Protein AF-A0A1C3XBX6-F1 (afdb_monomer)

Sequence (51 aa):
MSAIAARSRISRAVDSIGLKPVIDHRYGLGEVPTAFDHLDRGPFGKIVIEL

Foldseek 3Di:
DDPVVVVVVVVVVCVVVVPDFDEQEEAEPVCVVVLVVCVVVPGPGHYHYDD

Mean predicted aligned error: 7.62 Å

Nearest PDB structures (foldseek):
  3uog-assembly1_A  TM=9.720E-01  e=7.271E-03  Sinorhizobium meliloti 1021
  4a27-assembly1_A  TM=7.649E-01  e=1.911E-01  Homo sapiens
  6lii-assembly2_C  TM=7.891E-01  e=6.234E-01  Homo sapiens
  3obw-assembly1_A-2  TM=4.475E-01  e=7.111E+00  Saccharolobus solfataricus

Radius of gyration: 14.41 Å; Cα contacts (8 Å, |Δi|>4): 41; chains: 1; bounding box: 35×29×26 Å

Structure (mmCIF, N/CA/C/O backbone):
data_AF-A0A1C3XBX6-F1
#
_entry.id   AF-A0A1C3XBX6-F1
#
loop_
_atom_site.group_PDB
_atom_site.id
_atom_site.type_symbol
_atom_site.label_atom_id
_atom_site.label_alt_id
_atom_site.label_comp_id
_atom_site.label_asym_id
_atom_site.label_entity_id
_atom_site.label_seq_id
_atom_site.pdbx_PDB_ins_code
_atom_site.Cartn_x
_atom_site.Cartn_y
_atom_site.Cartn_z
_atom_site.occupancy
_atom_site.B_iso_or_equiv
_atom_site.auth_seq_id
_atom_site.auth_comp_id
_atom_site.auth_asym_id
_atom_site.auth_atom_id
_atom_site.pdbx_PDB_model_num
ATOM 1 N N . MET A 1 1 ? 25.244 -19.874 2.155 1.00 51.47 1 MET A N 1
ATOM 2 C CA . MET A 1 1 ? 24.620 -18.753 1.409 1.00 51.47 1 MET A CA 1
ATOM 3 C C . MET A 1 1 ? 23.470 -18.198 2.244 1.00 51.47 1 MET A C 1
ATOM 5 O O . MET A 1 1 ? 22.433 -18.835 2.312 1.00 51.47 1 MET A O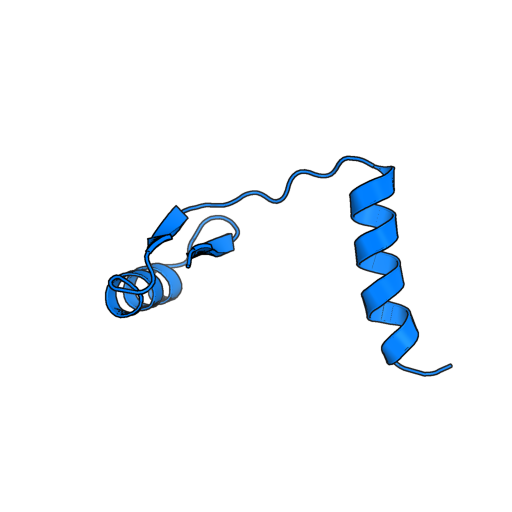 1
ATOM 9 N N . SER A 1 2 ? 23.683 -17.093 2.968 1.00 57.16 2 SER A N 1
ATOM 10 C CA . SER A 1 2 ? 22.747 -16.583 3.991 1.00 57.16 2 SER A CA 1
ATOM 11 C C . SER A 1 2 ? 21.574 -15.788 3.389 1.00 57.16 2 SER A C 1
ATOM 13 O O . SER A 1 2 ? 21.767 -15.017 2.446 1.00 57.16 2 SER A O 1
ATOM 15 N N . ALA A 1 3 ? 20.372 -15.946 3.956 1.00 58.47 3 ALA A N 1
ATOM 16 C CA . ALA A 1 3 ? 19.099 -15.356 3.512 1.00 58.47 3 ALA A CA 1
ATOM 17 C C . ALA A 1 3 ? 19.103 -13.812 3.397 1.00 58.47 3 ALA A C 1
ATOM 19 O O . ALA A 1 3 ? 18.319 -13.241 2.640 1.00 58.47 3 ALA A O 1
ATOM 20 N N . ILE A 1 4 ? 20.038 -13.127 4.065 1.00 58.00 4 ILE A N 1
ATOM 21 C CA . ILE A 1 4 ? 20.228 -11.665 3.991 1.00 58.00 4 ILE A CA 1
ATOM 22 C C . ILE A 1 4 ? 20.596 -11.205 2.563 1.00 58.00 4 ILE A C 1
ATOM 24 O O . ILE A 1 4 ? 20.195 -10.125 2.120 1.00 58.00 4 ILE A O 1
ATOM 28 N N . ALA A 1 5 ? 21.300 -12.038 1.789 1.00 57.44 5 ALA A N 1
ATOM 29 C CA . ALA A 1 5 ? 21.700 -11.697 0.423 1.00 5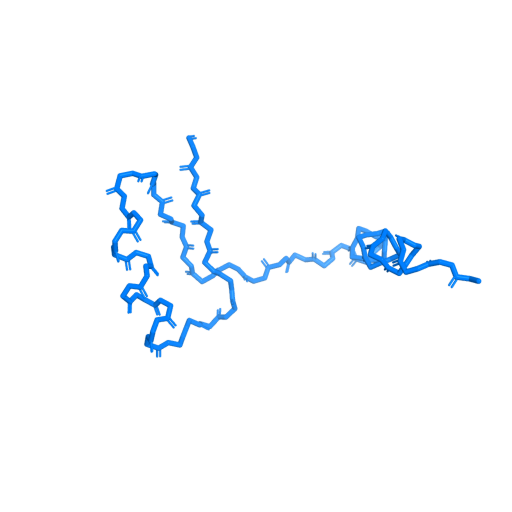7.44 5 ALA A CA 1
ATOM 30 C C . ALA A 1 5 ? 20.516 -11.649 -0.562 1.00 57.44 5 ALA A C 1
ATOM 32 O O . ALA A 1 5 ? 20.567 -10.904 -1.541 1.00 57.44 5 ALA A O 1
ATOM 33 N N . ALA A 1 6 ? 19.445 -12.408 -0.312 1.00 61.28 6 ALA A N 1
ATOM 34 C CA . ALA A 1 6 ? 18.304 -12.482 -1.223 1.00 61.28 6 ALA A CA 1
ATOM 35 C C . ALA A 1 6 ? 17.543 -11.147 -1.303 1.00 61.28 6 ALA A C 1
ATOM 37 O O . ALA A 1 6 ? 1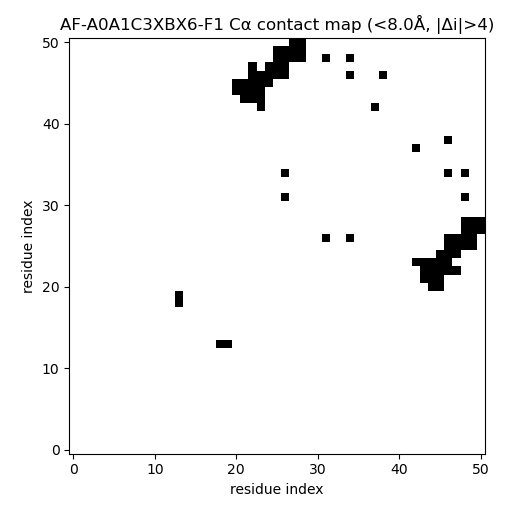7.183 -10.697 -2.389 1.00 61.28 6 ALA A O 1
ATOM 38 N N . ARG A 1 7 ? 17.377 -10.462 -0.164 1.00 62.72 7 ARG A N 1
ATOM 39 C CA . ARG A 1 7 ? 16.575 -9.232 -0.066 1.00 62.72 7 ARG A CA 1
ATOM 40 C C . ARG A 1 7 ? 17.225 -8.043 -0.785 1.00 62.72 7 ARG A C 1
ATOM 42 O O . ARG A 1 7 ? 16.557 -7.308 -1.504 1.00 62.72 7 ARG A O 1
ATOM 49 N N . SER A 1 8 ? 18.547 -7.899 -0.659 1.00 71.38 8 SER A N 1
ATOM 50 C CA . SER A 1 8 ? 19.296 -6.808 -1.306 1.00 71.38 8 SER A CA 1
ATOM 51 C C . SER A 1 8 ? 19.448 -6.981 -2.821 1.00 71.38 8 SER A C 1
ATOM 53 O O . SER A 1 8 ? 19.573 -5.993 -3.543 1.00 71.38 8 SER A O 1
ATOM 55 N N . ARG A 1 9 ? 19.414 -8.222 -3.328 1.00 75.62 9 ARG A N 1
ATOM 56 C CA . ARG A 1 9 ? 19.424 -8.494 -4.775 1.00 75.62 9 ARG A CA 1
ATOM 57 C C . ARG A 1 9 ? 18.165 -7.974 -5.462 1.00 75.62 9 ARG A C 1
ATOM 59 O O . ARG A 1 9 ? 18.279 -7.403 -6.538 1.00 75.62 9 ARG A O 1
ATOM 66 N N . ILE A 1 10 ? 17.004 -8.121 -4.824 1.00 74.94 10 ILE A N 1
ATOM 67 C CA . ILE A 1 10 ? 15.730 -7.650 -5.379 1.00 74.94 10 ILE A CA 1
ATOM 68 C C . ILE A 1 10 ? 15.717 -6.124 -5.468 1.00 74.94 10 ILE A C 1
ATOM 70 O O . ILE A 1 10 ? 15.398 -5.603 -6.528 1.00 74.94 10 ILE A O 1
ATOM 74 N N . SER A 1 11 ? 16.137 -5.411 -4.415 1.00 80.00 11 SER A N 1
ATOM 75 C CA . SER A 1 11 ? 16.219 -3.939 -4.450 1.00 80.00 11 SER A CA 1
ATOM 76 C C . SER A 1 11 ? 17.078 -3.452 -5.617 1.00 80.00 11 SER A C 1
ATOM 78 O O . SER A 1 11 ? 16.605 -2.697 -6.453 1.00 80.00 11 SER A O 1
ATOM 80 N N . ARG A 1 12 ? 18.304 -3.979 -5.744 1.00 80.88 12 ARG A N 1
ATOM 81 C CA . ARG A 1 12 ? 19.217 -3.588 -6.828 1.00 80.88 12 ARG A CA 1
ATOM 82 C C . ARG A 1 12 ? 18.667 -3.903 -8.219 1.00 80.88 12 ARG A C 1
ATOM 84 O O . ARG A 1 12 ? 18.898 -3.140 -9.150 1.00 80.88 12 ARG A O 1
ATOM 91 N N . ALA A 1 13 ? 17.952 -5.016 -8.365 1.00 80.19 13 ALA A N 1
ATOM 92 C CA . ALA A 1 13 ? 17.316 -5.368 -9.626 1.00 80.19 13 ALA A CA 1
ATOM 93 C C . ALA A 1 13 ? 16.189 -4.383 -9.978 1.00 80.19 13 ALA A C 1
ATOM 95 O O . ALA A 1 13 ? 16.161 -3.892 -11.103 1.00 80.19 13 ALA A O 1
ATOM 96 N N . VAL A 1 14 ? 15.324 -4.044 -9.014 1.00 81.75 14 VAL A N 1
ATOM 97 C CA . VAL A 1 14 ? 14.251 -3.040 -9.163 1.00 81.75 14 VAL A CA 1
ATOM 98 C C . VAL A 1 14 ? 14.824 -1.682 -9.577 1.00 81.75 14 VAL A C 1
ATOM 100 O O . VAL A 1 14 ? 14.319 -1.078 -10.525 1.00 81.75 14 VAL A O 1
ATOM 103 N N . ASP A 1 15 ? 15.919 -1.259 -8.940 1.00 78.12 15 ASP A N 1
ATOM 104 C CA . ASP A 1 15 ? 16.600 0.003 -9.243 1.00 78.12 15 ASP A CA 1
ATOM 105 C C . ASP A 1 15 ? 17.197 0.000 -10.663 1.00 78.12 15 ASP A C 1
ATOM 107 O O . ASP A 1 15 ? 17.017 0.955 -11.417 1.00 78.12 15 ASP A O 1
ATOM 111 N N . SER A 1 16 ? 17.853 -1.096 -11.069 1.00 83.19 16 SER A N 1
ATOM 112 C CA . SER A 1 16 ? 18.513 -1.207 -12.383 1.00 83.19 16 SER A CA 1
ATOM 113 C C . SER A 1 16 ? 17.560 -1.182 -13.581 1.00 83.19 16 SER A C 1
ATOM 115 O O . SER A 1 16 ? 17.953 -0.751 -14.662 1.00 83.19 16 SER A O 1
ATOM 117 N N . ILE A 1 17 ? 16.316 -1.636 -13.399 1.00 85.44 17 ILE A N 1
ATOM 118 C CA . ILE A 1 17 ? 15.303 -1.686 -14.465 1.00 85.44 17 ILE A CA 1
ATOM 119 C C . ILE A 1 17 ? 14.326 -0.504 -14.399 1.00 85.44 17 ILE A C 1
ATOM 121 O O . ILE A 1 17 ? 13.403 -0.427 -15.207 1.00 85.44 17 ILE A O 1
ATOM 125 N N . GLY A 1 18 ? 14.495 0.397 -13.423 1.00 81.12 18 GLY A N 1
ATOM 126 C CA . GLY A 1 18 ? 13.599 1.532 -13.206 1.00 81.12 18 GLY A CA 1
ATOM 127 C C . GLY A 1 18 ? 12.161 1.118 -12.880 1.00 81.12 18 GLY A C 1
ATOM 128 O O . GLY A 1 18 ? 11.226 1.852 -13.210 1.00 81.12 18 GLY A O 1
ATOM 129 N N . LEU A 1 19 ? 11.962 -0.057 -12.265 1.00 82.00 19 LEU A N 1
ATOM 130 C CA . LEU A 1 19 ? 10.627 -0.549 -11.934 1.00 82.00 19 LEU A CA 1
ATOM 131 C C . LEU A 1 19 ? 10.008 0.369 -10.881 1.00 82.00 19 LEU A C 1
ATOM 133 O O . LEU A 1 19 ? 10.397 0.355 -9.714 1.00 82.00 19 LEU A O 1
ATOM 137 N N . LYS A 1 20 ? 9.000 1.139 -11.289 1.00 80.25 20 LYS A N 1
ATOM 138 C CA . LYS A 1 20 ? 8.197 1.945 -10.371 1.00 80.25 20 LYS A CA 1
ATOM 139 C C . LYS A 1 20 ? 7.196 1.027 -9.664 1.00 80.25 20 LYS A C 1
ATOM 141 O O . LYS A 1 20 ? 6.373 0.415 -10.346 1.00 80.25 20 LYS A O 1
ATOM 146 N N . PRO A 1 21 ? 7.242 0.899 -8.325 1.00 80.12 21 PRO A N 1
ATOM 147 C CA . PRO A 1 21 ? 6.232 0.146 -7.597 1.00 80.12 21 PRO A CA 1
ATOM 148 C C . PRO A 1 21 ? 4.848 0.748 -7.853 1.00 80.12 21 PRO A C 1
ATOM 150 O O . PRO A 1 21 ? 4.678 1.961 -7.746 1.00 80.12 21 PRO A O 1
ATOM 153 N N . VAL A 1 22 ? 3.865 -0.097 -8.160 1.00 85.50 22 VAL A N 1
ATOM 154 C CA . VAL A 1 22 ? 2.463 0.328 -8.228 1.00 85.50 22 VAL A CA 1
ATOM 155 C C . VAL A 1 22 ? 1.974 0.546 -6.798 1.00 85.50 22 VAL A C 1
ATOM 157 O O . VAL A 1 22 ? 1.952 -0.390 -5.994 1.00 85.50 22 VAL A O 1
ATOM 160 N N . ILE A 1 23 ? 1.662 1.800 -6.477 1.00 86.94 23 ILE A N 1
ATOM 161 C CA . ILE A 1 23 ? 1.070 2.212 -5.204 1.00 86.94 23 ILE A CA 1
ATOM 162 C C . ILE A 1 23 ? -0.409 2.451 -5.473 1.00 86.94 23 ILE A C 1
ATOM 164 O O . ILE A 1 23 ? -0.745 3.270 -6.325 1.00 86.94 23 ILE A O 1
ATOM 168 N N . ASP A 1 24 ? -1.253 1.729 -4.752 1.00 86.44 24 ASP A N 1
ATOM 169 C CA . ASP A 1 24 ? -2.706 1.825 -4.852 1.00 86.44 24 ASP A CA 1
ATOM 170 C C . ASP A 1 24 ? -3.213 3.076 -4.127 1.00 86.44 24 ASP A C 1
ATOM 172 O O . ASP A 1 24 ? -3.922 3.911 -4.684 1.00 86.44 24 ASP A O 1
ATOM 176 N N . HIS A 1 25 ? -2.764 3.253 -2.880 1.00 89.50 25 HIS A N 1
ATOM 177 C CA . HIS A 1 25 ? -3.117 4.403 -2.060 1.00 89.50 25 HIS A CA 1
ATOM 178 C C . HIS A 1 25 ? -2.001 4.791 -1.088 1.00 89.50 25 HIS A C 1
ATOM 180 O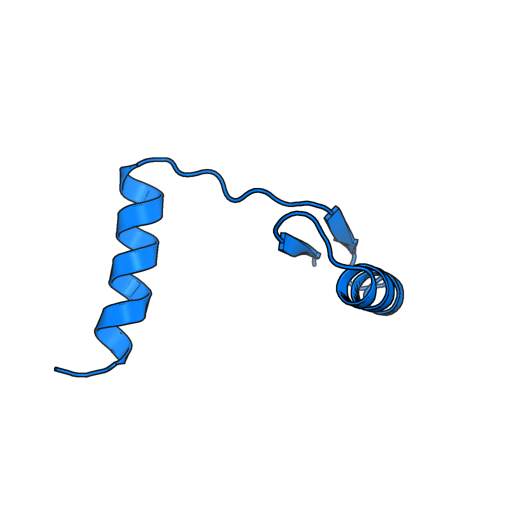 O . HIS A 1 25 ? -1.229 3.945 -0.623 1.00 89.50 25 HIS A O 1
ATOM 186 N N . ARG A 1 26 ? -1.941 6.088 -0.774 1.00 93.06 26 ARG A N 1
ATOM 187 C CA . ARG A 1 26 ? -1.082 6.671 0.259 1.00 93.06 26 ARG A CA 1
ATOM 188 C C . ARG A 1 26 ? -1.962 7.221 1.369 1.00 93.06 26 ARG A C 1
ATOM 190 O O . ARG A 1 26 ? -2.840 8.023 1.081 1.00 93.06 26 ARG A O 1
ATOM 197 N N . TYR A 1 27 ? -1.705 6.803 2.597 1.00 94.19 27 TYR A N 1
ATOM 198 C CA . TYR A 1 27 ? -2.390 7.278 3.793 1.00 94.19 27 TYR A CA 1
ATOM 199 C C . TYR A 1 27 ? -1.409 8.038 4.676 1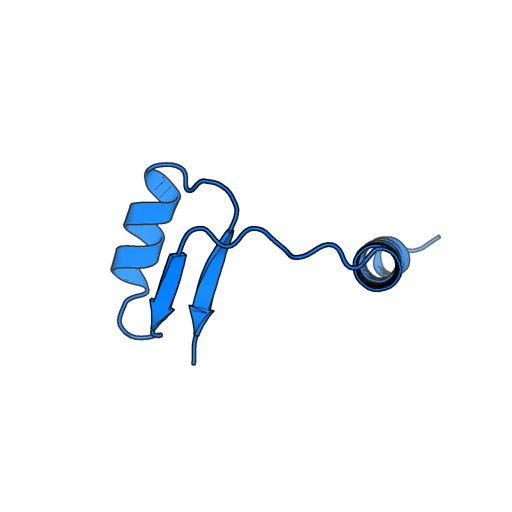.00 94.19 27 TYR A C 1
ATOM 201 O O . TYR A 1 27 ? -0.246 7.644 4.789 1.00 94.19 27 TYR A O 1
ATOM 209 N N . GLY A 1 28 ? -1.869 9.091 5.338 1.00 94.94 28 GLY A N 1
ATOM 210 C CA . GLY A 1 28 ? -1.117 9.694 6.431 1.00 94.94 28 GLY A CA 1
ATOM 211 C C . GLY A 1 28 ? -1.087 8.779 7.658 1.00 94.94 28 GLY A C 1
ATOM 212 O O . GLY A 1 28 ? -1.933 7.897 7.827 1.00 94.94 28 GLY A O 1
ATOM 213 N N . LEU A 1 29 ? -0.146 9.018 8.572 1.00 92.75 29 LEU A N 1
ATOM 214 C CA . LEU A 1 29 ? -0.040 8.256 9.824 1.00 92.75 29 LEU A CA 1
ATOM 215 C C . LEU A 1 29 ? -1.345 8.248 10.652 1.00 92.75 29 LEU A C 1
ATOM 217 O O . LEU A 1 29 ? -1.647 7.266 11.326 1.00 92.75 29 LEU A O 1
ATOM 221 N N . GLY A 1 30 ? -2.145 9.317 10.582 1.00 94.81 30 GLY A N 1
ATOM 222 C CA . GLY A 1 30 ? -3.452 9.402 11.249 1.00 94.81 30 GLY A CA 1
ATOM 223 C C . GLY A 1 30 ? -4.554 8.538 10.619 1.00 94.81 30 GLY A C 1
ATOM 224 O O . GLY A 1 30 ? -5.596 8.334 11.233 1.00 94.81 30 GLY A O 1
ATOM 225 N N . GLU A 1 31 ? -4.328 8.009 9.418 1.00 94.75 31 GLU A N 1
ATOM 226 C CA . GLU A 1 31 ? -5.310 7.262 8.622 1.00 94.75 31 GLU A CA 1
ATOM 227 C C . GLU A 1 31 ? -5.010 5.755 8.590 1.00 94.75 31 GLU A C 1
ATOM 229 O O . GLU A 1 31 ? -5.604 5.008 7.815 1.00 94.75 31 GLU A O 1
ATOM 234 N N . VAL A 1 32 ? -4.107 5.283 9.457 1.00 93.38 32 VAL A N 1
ATOM 235 C CA . VAL A 1 32 ? -3.733 3.864 9.577 1.00 93.38 32 VAL A CA 1
ATOM 236 C C . VAL A 1 32 ? -4.940 2.925 9.740 1.00 93.38 32 VAL A C 1
ATOM 238 O O . VAL A 1 32 ? -4.943 1.888 9.077 1.00 93.38 32 VAL A O 1
ATOM 241 N N . PRO A 1 33 ? -5.982 3.241 10.539 1.00 94.62 33 PRO A N 1
ATOM 242 C CA . PRO A 1 33 ? -7.169 2.385 10.606 1.00 94.62 33 PRO A CA 1
ATOM 243 C C . PRO A 1 33 ? -7.839 2.205 9.235 1.00 94.62 33 PRO A C 1
ATOM 245 O O . PRO A 1 33 ? -8.094 1.082 8.812 1.00 94.62 33 PRO A O 1
ATOM 248 N N . THR A 1 34 ? -8.017 3.298 8.489 1.00 93.19 34 THR A N 1
ATOM 249 C CA . THR A 1 34 ? -8.568 3.282 7.127 1.00 93.19 34 THR A CA 1
ATOM 250 C C . THR A 1 34 ? -7.674 2.503 6.159 1.00 93.19 34 THR A C 1
ATOM 252 O O . THR A 1 34 ? -8.167 1.805 5.273 1.00 93.19 34 THR A O 1
ATOM 255 N N . ALA A 1 35 ? -6.353 2.593 6.328 1.00 92.56 35 ALA A N 1
ATOM 256 C CA . ALA A 1 35 ? -5.400 1.831 5.531 1.00 92.56 35 ALA A CA 1
ATOM 257 C C . ALA A 1 35 ? -5.545 0.316 5.742 1.00 92.56 35 ALA A C 1
ATOM 259 O O . ALA A 1 35 ? -5.420 -0.445 4.780 1.00 92.56 35 ALA A O 1
ATOM 260 N N . PHE A 1 36 ? -5.838 -0.127 6.969 1.00 92.88 36 PHE A N 1
ATOM 261 C CA . PHE A 1 36 ? -6.112 -1.536 7.253 1.00 92.88 36 PHE A CA 1
ATOM 262 C C . PHE A 1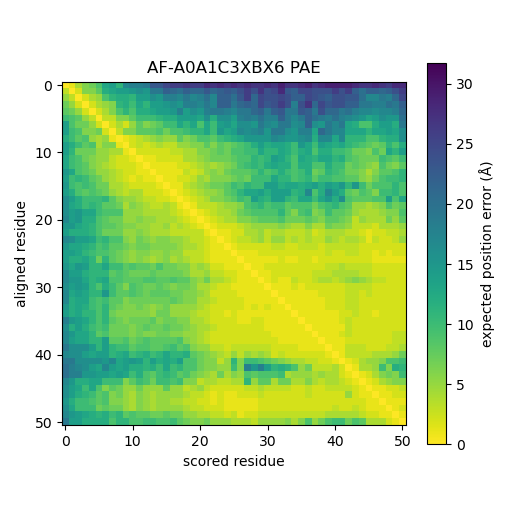 36 ? -7.449 -1.995 6.674 1.00 92.88 36 PHE A C 1
ATOM 264 O O . PHE A 1 36 ? -7.481 -3.033 6.018 1.00 92.88 36 PHE A O 1
ATOM 271 N N . ASP A 1 37 ? -8.504 -1.188 6.787 1.00 93.69 37 ASP A N 1
ATOM 272 C CA . ASP A 1 37 ? -9.789 -1.503 6.148 1.00 93.69 37 ASP A CA 1
ATOM 273 C C . ASP A 1 37 ? -9.650 -1.658 4.623 1.00 93.69 37 ASP A C 1
ATOM 275 O O . ASP A 1 37 ? -10.329 -2.478 4.001 1.00 93.69 37 ASP A O 1
ATOM 279 N N . HIS A 1 38 ? -8.775 -0.868 3.993 1.00 90.44 38 HIS A N 1
ATOM 280 C CA . HIS A 1 38 ? -8.469 -1.000 2.570 1.00 90.44 38 HIS A CA 1
ATOM 281 C C . HIS A 1 38 ? -7.641 -2.262 2.286 1.00 90.44 38 HIS A C 1
ATOM 283 O O . HIS A 1 38 ? -7.923 -2.975 1.323 1.00 90.44 38 HIS A O 1
ATOM 289 N N . LEU A 1 39 ? -6.670 -2.591 3.142 1.00 89.19 39 LEU A N 1
ATOM 290 C CA . LEU A 1 39 ? -5.887 -3.819 3.007 1.00 89.19 39 LEU A CA 1
ATOM 291 C C . LEU A 1 39 ? -6.781 -5.068 3.005 1.00 89.19 39 LEU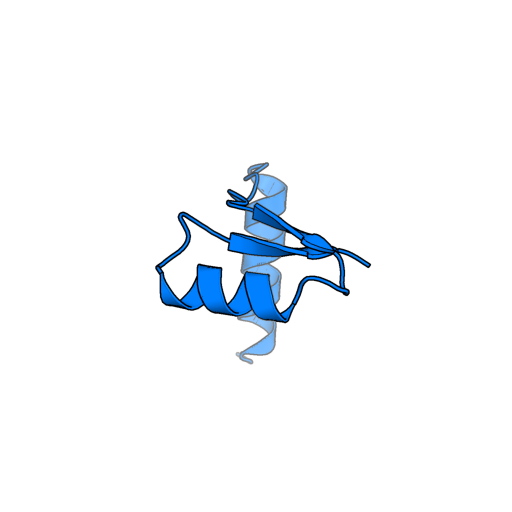 A C 1
ATOM 293 O O . LEU A 1 39 ? -6.599 -5.942 2.157 1.00 89.19 39 LEU A O 1
ATOM 297 N N . ASP A 1 40 ? -7.780 -5.106 3.886 1.00 90.75 40 ASP A N 1
ATOM 298 C CA . ASP A 1 40 ? -8.726 -6.221 4.009 1.00 90.75 40 ASP A CA 1
ATOM 299 C C . ASP A 1 40 ? -9.633 -6.384 2.779 1.00 90.75 40 ASP A C 1
ATOM 301 O O . ASP A 1 40 ? -10.077 -7.490 2.465 1.00 90.75 40 ASP A O 1
ATOM 305 N N . ARG A 1 41 ? -9.885 -5.299 2.037 1.00 89.69 41 ARG A N 1
ATOM 306 C CA . ARG A 1 41 ? -10.660 -5.327 0.782 1.00 89.69 41 ARG A CA 1
ATOM 307 C C . ARG A 1 41 ? -9.856 -5.844 -0.412 1.00 89.69 41 ARG A C 1
ATOM 309 O O . ARG A 1 41 ? -10.459 -6.200 -1.422 1.00 89.69 41 ARG A O 1
ATOM 316 N N . GLY A 1 42 ? -8.529 -5.906 -0.296 1.00 83.31 42 GLY A N 1
ATOM 317 C CA . GLY A 1 42 ? -7.625 -6.320 -1.367 1.00 83.31 42 GLY A CA 1
ATOM 318 C C . GLY A 1 42 ? -7.214 -5.152 -2.274 1.00 83.31 42 GLY A C 1
ATOM 319 O O . GLY A 1 42 ? -7.829 -4.959 -3.322 1.00 83.31 42 GLY A O 1
ATOM 320 N N . PRO A 1 43 ? -6.167 -4.388 -1.914 1.00 81.88 43 PRO A N 1
ATOM 321 C CA . PRO A 1 43 ? -5.687 -3.267 -2.714 1.00 81.88 43 PRO A CA 1
A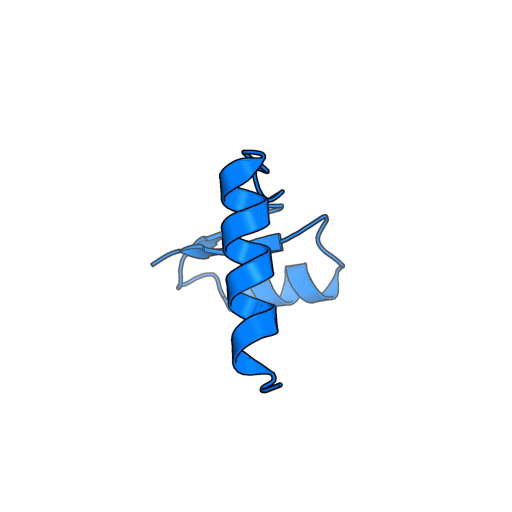TOM 322 C C . PRO A 1 43 ? -5.011 -3.746 -4.002 1.00 81.88 43 PRO A C 1
ATOM 324 O O . PRO A 1 43 ? -4.334 -4.784 -4.026 1.00 81.88 43 PRO A O 1
ATOM 327 N N . PHE A 1 44 ? -5.118 -2.963 -5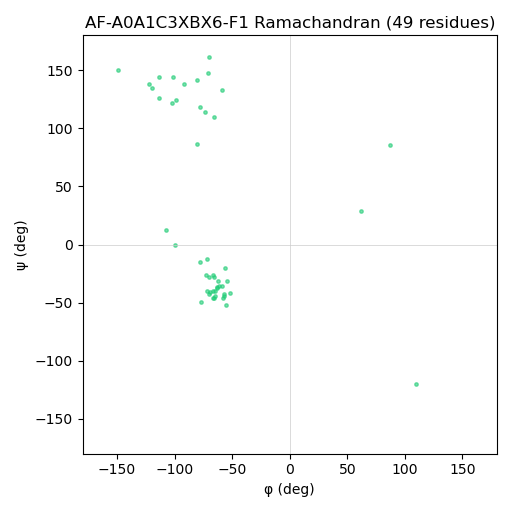.076 1.00 73.31 44 PHE A N 1
ATOM 328 C CA . PHE A 1 44 ? -4.389 -3.255 -6.311 1.00 73.31 44 PHE A CA 1
ATOM 329 C C . PHE A 1 44 ? -2.936 -2.774 -6.198 1.00 73.31 44 PHE A C 1
ATOM 331 O O . PHE A 1 44 ? -2.571 -1.674 -6.604 1.00 73.31 44 PHE A O 1
ATOM 338 N N . GLY A 1 45 ? -2.069 -3.622 -5.645 1.00 82.94 45 GLY A N 1
ATOM 339 C CA . GLY A 1 45 ? -0.644 -3.329 -5.494 1.00 82.94 45 GLY A CA 1
ATOM 340 C C . GLY A 1 45 ? -0.259 -3.097 -4.038 1.00 82.94 45 GLY A C 1
ATOM 341 O O . GLY A 1 45 ? -0.343 -4.018 -3.229 1.00 82.94 45 GLY A O 1
ATOM 342 N N . LYS A 1 46 ? 0.260 -1.910 -3.710 1.00 88.50 46 LYS A N 1
ATOM 343 C CA . LYS A 1 46 ? 0.778 -1.597 -2.368 1.00 88.50 46 LYS A CA 1
ATOM 344 C C . LYS A 1 46 ? 0.061 -0.402 -1.758 1.00 88.50 46 LYS A C 1
ATOM 346 O O . LYS A 1 46 ? -0.101 0.615 -2.424 1.00 88.50 46 LYS A O 1
ATOM 351 N N . ILE A 1 47 ? -0.255 -0.497 -0.472 1.00 91.56 47 ILE A N 1
ATOM 352 C CA . ILE A 1 47 ? -0.639 0.649 0.353 1.00 91.56 47 ILE A CA 1
ATOM 353 C C . ILE A 1 47 ? 0.622 1.203 1.024 1.00 91.56 47 ILE A C 1
ATOM 355 O O . ILE A 1 47 ? 1.478 0.435 1.473 1.00 91.56 47 ILE A O 1
ATOM 359 N N . VAL A 1 48 ? 0.755 2.526 1.074 1.00 93.00 48 VAL A N 1
ATOM 360 C CA . VAL A 1 48 ? 1.877 3.221 1.719 1.00 93.00 48 VAL A CA 1
ATOM 361 C C . VAL A 1 48 ? 1.344 4.104 2.841 1.00 93.00 48 VAL A C 1
ATOM 363 O O . VAL A 1 48 ? 0.369 4.821 2.640 1.00 93.00 48 VAL A O 1
ATOM 366 N N . ILE A 1 49 ? 1.997 4.062 4.004 1.00 94.25 49 ILE A N 1
ATOM 367 C CA . ILE A 1 49 ? 1.790 5.041 5.075 1.00 94.25 49 ILE A CA 1
ATOM 368 C C . ILE A 1 49 ? 2.918 6.068 4.992 1.00 94.25 49 ILE A C 1
ATOM 370 O O . ILE A 1 49 ? 4.091 5.687 5.020 1.00 94.25 49 ILE A O 1
ATOM 374 N N . GLU A 1 50 ? 2.567 7.343 4.874 1.00 92.38 50 GLU A N 1
ATOM 375 C CA . GLU A 1 50 ? 3.507 8.465 4.862 1.00 92.38 50 GLU A CA 1
ATOM 376 C C . GLU A 1 50 ? 3.536 9.156 6.235 1.00 92.38 50 GLU A C 1
ATOM 378 O O . GLU A 1 50 ? 2.528 9.214 6.949 1.00 92.38 50 GLU A O 1
ATOM 383 N N . LEU A 1 51 ? 4.735 9.611 6.615 1.00 88.19 51 LEU A N 1
ATOM 384 C CA . LEU A 1 51 ? 5.038 10.276 7.885 1.00 88.19 51 LEU A CA 1
ATOM 385 C C . LEU A 1 51 ? 5.067 11.793 7.716 1.00 88.19 51 LEU A C 1
ATOM 387 O O . LEU A 1 51 ? 5.619 12.245 6.687 1.00 88.19 51 LEU A O 1
#

Solvent-accessible surface area (backbone atoms only — not comparable to full-atom values): 3226 Å² total; per-residue (Å²): 137,66,76,75,59,59,62,58,49,52,54,54,50,38,62,75,70,66,61,73,80,61,66,58,48,78,34,50,68,92,37,51,70,59,50,49,60,44,54,76,71,62,59,73,68,36,79,43,77,46,130

Secondary structure (DSSP, 8-state):
--THHHHHHHHHHHHHTT----EEEEEEGGGHHHHHHHHHH--SSEEEEE-

Organism: NCBI:txid411945

pLDDT: mean 82.83, std 11.68, range [51.47, 94.94]